Protein AF-A0A967FH76-F1 (afdb_monomer_lite)

Structure (mmCIF, N/CA/C/O backbone):
data_AF-A0A967FH76-F1
#
_entry.id   AF-A0A967FH76-F1
#
loop_
_atom_site.group_PDB
_atom_site.id
_atom_site.type_symbol
_atom_site.label_atom_id
_atom_site.label_alt_id
_atom_site.label_comp_id
_atom_site.label_asym_id
_atom_site.label_entity_id
_atom_site.label_seq_id
_atom_site.pdbx_PDB_ins_code
_atom_site.Cartn_x
_atom_site.Cartn_y
_atom_site.Cartn_z
_atom_site.occupancy
_atom_site.B_iso_or_equiv
_atom_site.auth_seq_id
_atom_site.auth_comp_id
_atom_site.auth_asym_id
_atom_site.auth_atom_id
_atom_site.pdbx_PDB_model_num
ATOM 1 N N . PRO A 1 1 ? 7.058 -5.211 -21.746 1.00 68.75 1 PRO A N 1
ATOM 2 C CA . PRO A 1 1 ? 7.676 -5.569 -20.454 1.00 68.75 1 PRO A CA 1
ATOM 3 C C . PRO A 1 1 ? 7.384 -4.515 -19.379 1.00 68.75 1 PRO A C 1
ATOM 5 O O . PRO A 1 1 ? 8.088 -3.511 -19.278 1.00 68.75 1 PRO A O 1
ATOM 8 N N . GLY A 1 2 ? 6.314 -4.743 -18.619 1.00 81.25 2 GLY A N 1
ATOM 9 C CA . GLY A 1 2 ? 5.939 -3.939 -17.452 1.00 81.25 2 GLY A CA 1
ATOM 10 C C . GLY A 1 2 ? 6.237 -4.677 -16.147 1.00 81.25 2 GLY A C 1
ATOM 11 O O . GLY A 1 2 ? 6.431 -5.894 -16.156 1.00 81.25 2 GLY A O 1
ATOM 12 N N . ALA A 1 3 ? 6.276 -3.947 -15.036 1.00 89.31 3 ALA A N 1
ATOM 13 C CA . ALA A 1 3 ? 6.292 -4.522 -13.697 1.00 89.31 3 ALA A CA 1
ATOM 14 C C . ALA A 1 3 ? 4.967 -4.212 -12.999 1.00 89.31 3 ALA A C 1
ATOM 16 O O . ALA A 1 3 ? 4.401 -3.136 -13.184 1.00 89.31 3 ALA A O 1
ATOM 17 N N . ALA A 1 4 ? 4.468 -5.170 -12.229 1.00 90.50 4 ALA A N 1
ATOM 18 C CA . ALA A 1 4 ? 3.241 -5.021 -11.462 1.00 90.50 4 ALA A CA 1
ATOM 19 C C . ALA A 1 4 ? 3.313 -5.866 -10.191 1.00 90.50 4 ALA A C 1
ATOM 21 O O . ALA A 1 4 ? 4.096 -6.816 -10.106 1.00 90.50 4 ALA A O 1
ATOM 22 N N . ILE A 1 5 ? 2.464 -5.540 -9.220 1.00 91.50 5 ILE A N 1
ATOM 23 C CA . ILE A 1 5 ? 2.251 -6.381 -8.043 1.00 91.50 5 ILE A CA 1
ATOM 24 C C . ILE A 1 5 ? 1.523 -7.649 -8.502 1.00 91.50 5 ILE A C 1
ATOM 26 O O . ILE A 1 5 ? 0.427 -7.584 -9.060 1.00 91.50 5 ILE A O 1
ATOM 30 N N . THR A 1 6 ? 2.152 -8.805 -8.311 1.00 91.50 6 THR A N 1
ATOM 31 C CA . THR A 1 6 ? 1.652 -10.112 -8.760 1.00 91.50 6 THR A CA 1
ATOM 32 C C . THR A 1 6 ? 1.004 -10.909 -7.642 1.00 91.50 6 THR A C 1
ATOM 34 O O . THR A 1 6 ? 0.186 -11.790 -7.907 1.00 91.50 6 THR A O 1
ATOM 37 N N . SER A 1 7 ? 1.367 -10.649 -6.390 1.00 90.50 7 SER A N 1
ATOM 38 C CA . SER A 1 7 ? 0.788 -11.335 -5.2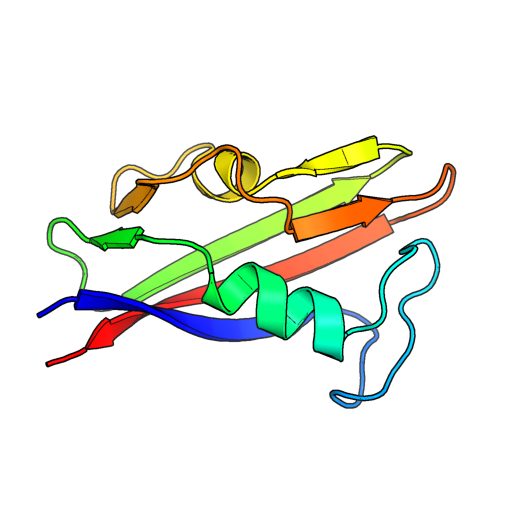38 1.00 90.50 7 SER A CA 1
ATOM 39 C C . SER A 1 7 ? 0.845 -10.457 -4.004 1.00 90.50 7 SER A C 1
ATOM 41 O O . SER A 1 7 ? 1.756 -9.647 -3.850 1.00 90.50 7 SER A O 1
ATOM 43 N N . ILE A 1 8 ? -0.126 -10.660 -3.122 1.00 91.06 8 ILE A N 1
ATOM 44 C CA . ILE A 1 8 ? -0.195 -10.022 -1.815 1.00 91.06 8 ILE A CA 1
ATOM 45 C C . ILE A 1 8 ? -0.443 -11.102 -0.768 1.00 91.06 8 ILE A C 1
ATOM 47 O O . ILE A 1 8 ? -1.136 -12.088 -1.029 1.00 91.06 8 ILE A O 1
ATOM 51 N N . LYS A 1 9 ? 0.113 -10.913 0.416 1.00 90.06 9 LYS A N 1
ATOM 52 C CA . LYS A 1 9 ? -0.147 -11.723 1.596 1.00 90.06 9 LYS A CA 1
ATOM 53 C C . LYS A 1 9 ? -0.333 -10.769 2.762 1.00 90.06 9 LYS A C 1
ATOM 55 O O . LYS A 1 9 ? 0.471 -9.866 2.944 1.00 90.06 9 LYS A O 1
ATOM 60 N N . ILE A 1 10 ? -1.400 -10.960 3.523 1.00 89.62 10 ILE A N 1
ATOM 61 C CA . ILE A 1 10 ? -1.721 -10.124 4.676 1.00 89.62 10 ILE A CA 1
ATOM 62 C C . ILE A 1 10 ? -1.938 -11.042 5.862 1.00 89.62 10 ILE A C 1
ATOM 64 O O . ILE A 1 10 ? -2.643 -12.050 5.751 1.00 89.62 10 ILE A O 1
ATOM 68 N N . ASP A 1 11 ? -1.339 -10.693 6.989 1.00 87.75 11 ASP A N 1
ATOM 69 C CA . ASP A 1 11 ? -1.476 -11.491 8.194 1.00 87.75 11 ASP A CA 1
ATOM 70 C C . ASP A 1 11 ? -2.888 -11.370 8.779 1.00 87.75 11 ASP A C 1
ATOM 72 O O . ASP A 1 11 ? -3.508 -10.308 8.802 1.00 87.75 11 ASP A O 1
ATOM 76 N N . GLY A 1 12 ? -3.430 -12.502 9.229 1.00 81.19 12 GLY A N 1
ATOM 77 C CA . GLY A 1 12 ? -4.771 -12.565 9.814 1.00 81.19 12 GLY A CA 1
ATOM 78 C C . GLY A 1 12 ? -5.930 -12.541 8.812 1.00 81.19 12 GLY A C 1
ATOM 79 O O . GLY A 1 12 ? -7.081 -12.630 9.240 1.00 81.19 12 GLY A O 1
ATOM 80 N N . VAL A 1 13 ? -5.668 -12.488 7.500 1.00 82.19 13 VAL A N 1
ATOM 81 C CA . VAL A 1 13 ? -6.713 -12.536 6.466 1.00 82.19 13 VAL A CA 1
ATOM 82 C C . VAL A 1 13 ? -6.795 -13.920 5.829 1.00 82.19 13 VAL A C 1
ATOM 84 O O . VAL A 1 13 ? -5.816 -14.432 5.292 1.00 82.19 13 VAL A O 1
ATOM 87 N N . GLN A 1 14 ? -7.982 -14.530 5.876 1.00 76.00 14 GLN A N 1
ATOM 88 C CA . GLN A 1 14 ? -8.215 -15.863 5.306 1.00 76.00 14 GLN A CA 1
ATOM 89 C C . GLN A 1 14 ? -8.648 -15.823 3.839 1.00 76.00 14 GLN A C 1
ATOM 91 O O . GLN A 1 14 ? -8.329 -16.740 3.086 1.00 76.00 14 GLN A O 1
ATOM 96 N N . HIS A 1 15 ? -9.392 -14.793 3.430 1.00 77.31 15 HIS A N 1
ATOM 97 C CA . HIS A 1 15 ? -9.921 -14.680 2.075 1.00 77.31 15 HIS A CA 1
ATOM 98 C C . HIS A 1 15 ? -10.064 -13.219 1.632 1.00 77.31 15 HIS A C 1
ATOM 100 O O . HIS A 1 15 ? -10.175 -12.309 2.450 1.00 77.31 15 HIS A O 1
ATOM 106 N N . GLU A 1 16 ? -10.135 -13.002 0.319 1.00 68.00 16 GLU A N 1
ATOM 107 C CA . GLU A 1 16 ? -10.157 -11.683 -0.344 1.00 68.00 16 GLU A CA 1
ATOM 108 C C . GLU A 1 16 ? -11.348 -10.772 0.022 1.00 68.00 16 GLU A C 1
ATOM 110 O O . GLU A 1 16 ? -11.324 -9.573 -0.242 1.00 68.00 16 GLU A O 1
ATOM 115 N N . PHE A 1 17 ? -12.371 -11.329 0.674 1.00 73.06 17 PHE A N 1
ATOM 116 C CA . PHE A 1 17 ? -13.563 -10.612 1.146 1.00 73.06 17 PHE A CA 1
ATOM 117 C C . PHE A 1 17 ? -13.543 -10.274 2.646 1.00 73.06 17 PHE A C 1
ATOM 119 O O . PHE A 1 17 ? -14.565 -9.879 3.203 1.00 73.06 17 PHE A O 1
ATOM 126 N N . SER A 1 18 ? -12.426 -10.500 3.343 1.00 78.75 18 SER A N 1
ATOM 127 C CA . SER A 1 18 ? -12.332 -10.198 4.773 1.00 78.75 18 SER A CA 1
ATOM 128 C C . SER A 1 18 ? -12.113 -8.703 5.021 1.00 78.75 18 SER A C 1
ATOM 130 O O . SER A 1 18 ? -11.393 -8.027 4.288 1.00 78.75 18 SER A O 1
ATOM 132 N N . THR A 1 19 ? -12.685 -8.203 6.113 1.00 79.31 19 THR A N 1
ATOM 133 C CA . THR A 1 19 ? -12.344 -6.894 6.679 1.00 79.31 19 THR A CA 1
ATOM 134 C C . THR A 1 19 ? -11.124 -7.019 7.580 1.00 79.31 19 THR A C 1
ATOM 136 O O . THR A 1 19 ? -11.031 -7.970 8.361 1.00 79.31 19 THR A O 1
ATOM 139 N N . ILE A 1 20 ? -10.223 -6.044 7.523 1.00 83.12 20 ILE A N 1
ATOM 140 C CA . ILE A 1 20 ? -8.993 -6.037 8.316 1.00 83.12 20 ILE A CA 1
ATOM 141 C C . ILE A 1 20 ? -9.203 -5.101 9.498 1.00 83.12 20 ILE A C 1
ATOM 143 O O . ILE A 1 20 ? -9.582 -3.941 9.334 1.00 83.12 20 ILE A O 1
ATOM 147 N N . LYS A 1 21 ? -9.010 -5.609 10.715 1.00 83.56 21 LYS A N 1
ATOM 148 C CA . LYS A 1 21 ? -9.240 -4.814 11.920 1.00 83.56 21 LYS A CA 1
ATOM 149 C C . LYS A 1 21 ? -8.267 -3.633 11.943 1.00 83.56 21 LYS A C 1
ATOM 151 O O . LYS A 1 21 ? -7.061 -3.835 11.936 1.00 83.56 21 LYS A O 1
ATOM 156 N N . GLY A 1 22 ? -8.804 -2.418 12.012 1.00 85.81 22 GLY A N 1
ATOM 157 C CA . GLY A 1 22 ? -7.998 -1.197 12.038 1.00 85.81 22 GLY A CA 1
ATOM 158 C C . GLY A 1 22 ? -7.737 -0.575 10.665 1.00 85.81 22 GLY A C 1
ATOM 159 O O . GLY A 1 22 ? -7.152 0.497 10.626 1.00 85.81 22 GLY A O 1
ATOM 160 N N . VAL A 1 23 ? -8.216 -1.174 9.573 1.00 90.06 23 VAL A N 1
ATOM 161 C CA . VAL A 1 23 ? -8.174 -0.572 8.231 1.00 90.06 23 VAL A CA 1
ATOM 162 C C . VAL A 1 23 ? -9.564 -0.056 7.861 1.00 90.06 23 VAL A C 1
ATOM 164 O O . VAL A 1 23 ? -10.567 -0.686 8.203 1.00 90.06 23 VAL A O 1
ATOM 167 N N . VAL A 1 24 ? -9.635 1.108 7.214 1.00 90.50 24 VAL A N 1
ATOM 168 C CA . VAL A 1 24 ? -10.907 1.728 6.802 1.00 90.50 24 VAL A CA 1
ATOM 169 C C . VAL A 1 24 ? -11.487 1.037 5.566 1.00 90.50 24 VAL A C 1
ATOM 171 O O . VAL A 1 24 ? -12.694 0.814 5.482 1.00 90.50 24 VAL A O 1
ATOM 174 N N . GLU A 1 25 ? -10.633 0.698 4.607 1.00 89.31 25 GLU A N 1
ATOM 175 C CA . GLU A 1 25 ? -10.987 0.037 3.358 1.00 89.31 25 GLU A CA 1
ATOM 176 C C . GLU A 1 25 ? -11.135 -1.484 3.527 1.00 89.31 25 GLU A C 1
ATOM 178 O O . GLU A 1 25 ? -10.490 -2.117 4.367 1.00 89.31 25 GLU A O 1
ATOM 183 N N . ASP A 1 26 ? -11.969 -2.098 2.684 1.00 88.94 26 ASP A N 1
ATOM 184 C CA . ASP A 1 26 ? -12.017 -3.554 2.563 1.00 88.94 26 ASP A CA 1
ATOM 185 C C . ASP A 1 26 ? -10.830 -4.096 1.744 1.00 88.94 26 ASP A C 1
ATOM 187 O O . ASP A 1 26 ? -10.155 -3.372 1.005 1.00 88.94 26 ASP A O 1
ATOM 191 N N . LEU A 1 27 ? -10.560 -5.401 1.853 1.00 87.31 27 LEU A N 1
ATOM 192 C CA . LEU A 1 27 ? -9.437 -6.013 1.142 1.00 87.31 27 LEU A CA 1
ATOM 193 C C . LEU A 1 27 ? -9.562 -5.893 -0.390 1.00 87.31 27 LEU A C 1
ATOM 195 O O . LEU A 1 27 ? -8.554 -5.762 -1.084 1.00 87.31 27 LEU A O 1
ATOM 199 N N . SER A 1 28 ? -10.778 -5.879 -0.934 1.00 89.69 28 SER A N 1
ATOM 200 C CA . SER A 1 28 ? -10.993 -5.712 -2.376 1.00 89.69 28 SER A CA 1
ATOM 201 C C . SER A 1 28 ? -10.548 -4.328 -2.862 1.00 89.69 28 SER A C 1
ATOM 203 O O . SER A 1 28 ? -9.857 -4.223 -3.877 1.00 89.69 28 SER A O 1
ATOM 205 N N . ALA A 1 29 ? -10.871 -3.273 -2.119 1.00 90.94 29 ALA A N 1
ATOM 206 C CA . ALA A 1 29 ? -10.432 -1.911 -2.381 1.00 90.94 29 ALA A CA 1
ATOM 207 C C . ALA A 1 29 ? -8.908 -1.785 -2.265 1.00 90.94 29 ALA A C 1
ATOM 209 O O . ALA A 1 29 ? -8.281 -1.219 -3.159 1.00 90.94 29 ALA A O 1
ATOM 210 N N . ILE A 1 30 ? -8.294 -2.399 -1.248 1.00 91.25 30 ILE A N 1
ATOM 211 C CA . ILE A 1 30 ? -6.829 -2.437 -1.100 1.00 91.25 30 ILE A CA 1
ATOM 212 C C . ILE A 1 30 ? -6.180 -3.116 -2.315 1.00 91.25 30 ILE A C 1
ATOM 214 O O . ILE A 1 30 ? -5.224 -2.591 -2.886 1.00 91.25 30 ILE A O 1
ATOM 218 N N . ILE A 1 31 ? -6.720 -4.251 -2.775 1.00 91.25 31 ILE A N 1
ATOM 219 C CA . ILE A 1 31 ? -6.237 -4.942 -3.982 1.00 91.25 31 ILE A CA 1
ATOM 220 C C . ILE A 1 31 ? -6.344 -4.037 -5.217 1.00 91.25 31 ILE A C 1
ATOM 222 O O . ILE A 1 31 ? -5.416 -3.989 -6.028 1.00 91.25 31 ILE A O 1
ATOM 226 N N . LEU A 1 32 ? -7.460 -3.322 -5.388 1.00 93.00 32 LEU A N 1
ATOM 227 C CA . LEU A 1 32 ? -7.649 -2.395 -6.508 1.00 93.00 32 LEU A CA 1
ATOM 228 C C . LEU A 1 32 ? -6.675 -1.215 -6.447 1.00 93.00 32 LEU A C 1
ATOM 230 O O . LEU A 1 32 ? -6.129 -0.825 -7.478 1.00 93.00 32 LEU A O 1
ATOM 234 N N . ASN A 1 33 ? -6.413 -0.683 -5.258 1.00 94.00 33 ASN A N 1
ATOM 235 C CA . ASN A 1 33 ? -5.440 0.382 -5.043 1.00 94.00 33 ASN A CA 1
ATOM 236 C C . ASN A 1 33 ? -4.015 -0.081 -5.371 1.00 94.00 33 ASN A C 1
ATOM 238 O O . ASN A 1 33 ? -3.308 0.585 -6.126 1.00 94.00 33 ASN A O 1
ATOM 242 N N . LEU A 1 34 ? -3.627 -1.275 -4.919 1.00 92.50 34 LEU A N 1
ATOM 243 C CA . LEU A 1 34 ? -2.330 -1.880 -5.239 1.00 92.50 34 LEU A CA 1
ATOM 244 C C . LEU A 1 34 ? -2.158 -2.121 -6.748 1.00 92.50 34 LEU A C 1
ATOM 246 O O . LEU A 1 34 ? -1.072 -1.919 -7.286 1.00 92.50 34 LEU A O 1
ATOM 250 N N . LYS A 1 35 ? -3.229 -2.479 -7.469 1.00 91.88 35 LYS A N 1
ATOM 251 C CA . LYS A 1 35 ? -3.200 -2.614 -8.939 1.00 91.88 35 LYS A CA 1
ATOM 252 C C . LYS A 1 35 ? -2.985 -1.293 -9.682 1.00 91.88 35 LYS A C 1
ATOM 254 O O . LYS A 1 35 ? -2.563 -1.323 -10.836 1.00 91.88 35 LYS A O 1
ATOM 259 N N . GLN A 1 36 ? -3.286 -0.154 -9.061 1.00 93.19 36 GLN A N 1
ATOM 260 C CA . GLN A 1 36 ? -3.055 1.171 -9.646 1.00 93.19 36 GLN A CA 1
ATOM 261 C C . GLN A 1 36 ? -1.609 1.652 -9.467 1.00 93.19 36 GLN A C 1
ATOM 263 O O . GLN A 1 36 ? -1.199 2.619 -10.115 1.00 93.19 36 GLN A O 1
ATOM 268 N N . VAL A 1 37 ? -0.814 0.980 -8.629 1.00 93.06 37 VAL A N 1
ATOM 269 C CA . VAL A 1 37 ? 0.603 1.294 -8.441 1.00 93.06 37 VAL A CA 1
ATOM 270 C C . VAL A 1 37 ? 1.379 0.943 -9.709 1.00 93.06 37 VAL A C 1
ATOM 272 O O . VAL A 1 37 ? 1.380 -0.193 -10.186 1.00 93.06 37 VAL A O 1
ATOM 275 N N . LYS A 1 38 ? 2.061 1.940 -10.266 1.00 91.94 38 LYS A N 1
ATOM 276 C CA . LYS A 1 38 ? 2.909 1.822 -11.447 1.00 91.94 38 LYS A CA 1
ATOM 277 C C . LYS A 1 38 ? 4.343 1.631 -10.999 1.00 91.94 38 LYS A C 1
ATOM 279 O O . LYS A 1 38 ? 4.924 2.501 -10.354 1.00 91.94 38 LYS A O 1
ATOM 284 N N . ILE A 1 39 ? 4.910 0.497 -11.383 1.00 91.00 39 ILE A N 1
ATOM 285 C CA . ILE A 1 39 ? 6.237 0.078 -10.950 1.00 91.00 39 ILE A CA 1
ATOM 286 C C . ILE A 1 39 ? 7.131 -0.085 -12.174 1.00 91.00 39 ILE A C 1
ATOM 288 O O . ILE A 1 39 ? 6.719 -0.621 -13.208 1.00 91.00 39 ILE A O 1
ATOM 292 N N . ARG A 1 40 ? 8.381 0.349 -12.047 1.00 88.38 40 ARG A N 1
ATOM 293 C CA . ARG A 1 40 ? 9.465 0.052 -12.977 1.00 88.38 40 ARG A CA 1
ATOM 294 C C . ARG A 1 40 ? 10.493 -0.817 -12.259 1.00 88.38 40 ARG A C 1
ATOM 296 O O . ARG A 1 40 ? 11.163 -0.349 -11.355 1.00 88.38 40 ARG A O 1
ATOM 303 N N . LEU A 1 41 ? 10.621 -2.079 -12.667 1.00 85.94 41 LEU A N 1
ATOM 304 C CA . LEU A 1 41 ? 11.711 -2.957 -12.225 1.00 85.94 41 LEU A CA 1
ATOM 305 C C . LEU A 1 41 ? 12.968 -2.680 -13.054 1.00 85.94 41 LEU A C 1
ATOM 307 O O . LEU A 1 41 ? 12.874 -2.594 -14.283 1.00 85.94 41 LEU A O 1
ATOM 311 N N . ASN A 1 42 ? 14.118 -2.594 -12.387 1.00 78.38 42 ASN A N 1
ATOM 312 C CA . ASN A 1 42 ? 15.407 -2.369 -13.036 1.00 78.38 42 ASN A CA 1
ATOM 313 C C . ASN A 1 42 ? 15.907 -3.665 -13.701 1.00 78.38 42 ASN A C 1
ATOM 315 O O . ASN A 1 42 ? 15.741 -3.836 -14.913 1.00 78.38 42 ASN A O 1
ATOM 319 N N . ASP A 1 43 ? 16.434 -4.607 -12.909 1.00 71.88 43 ASP A N 1
ATOM 320 C CA . ASP A 1 43 ? 17.027 -5.863 -13.412 1.00 71.88 43 ASP A CA 1
ATOM 321 C C . ASP A 1 43 ? 16.472 -7.142 -12.755 1.00 71.88 43 ASP A C 1
ATOM 323 O O . ASP A 1 43 ? 16.673 -8.253 -13.254 1.00 71.88 43 ASP A O 1
ATOM 327 N N . SER A 1 44 ? 15.698 -7.010 -11.677 1.00 69.94 44 SER A N 1
ATOM 328 C CA . SER A 1 44 ? 15.123 -8.153 -10.967 1.00 69.94 44 SER A CA 1
ATOM 329 C C . SER A 1 44 ? 13.908 -8.757 -11.684 1.00 69.94 44 SER A C 1
ATOM 331 O O . SER A 1 44 ? 13.052 -8.060 -12.238 1.00 69.94 44 SER A O 1
ATOM 333 N N . LYS A 1 45 ? 13.816 -10.098 -11.685 1.00 74.44 45 LYS A N 1
ATOM 334 C CA . LYS A 1 45 ? 12.640 -10.825 -12.214 1.00 74.44 45 LYS A CA 1
ATOM 335 C C . LYS A 1 45 ? 11.440 -10.731 -11.276 1.00 74.44 45 LYS A C 1
ATOM 337 O O . LYS A 1 45 ? 10.311 -10.615 -11.754 1.00 74.44 45 LYS A O 1
ATOM 342 N N . HIS A 1 46 ? 11.703 -10.812 -9.976 1.00 81.88 46 HIS A N 1
ATOM 343 C CA . HIS A 1 46 ? 10.720 -10.676 -8.914 1.00 81.88 46 HIS A CA 1
ATOM 344 C C . HIS A 1 46 ? 11.381 -9.991 -7.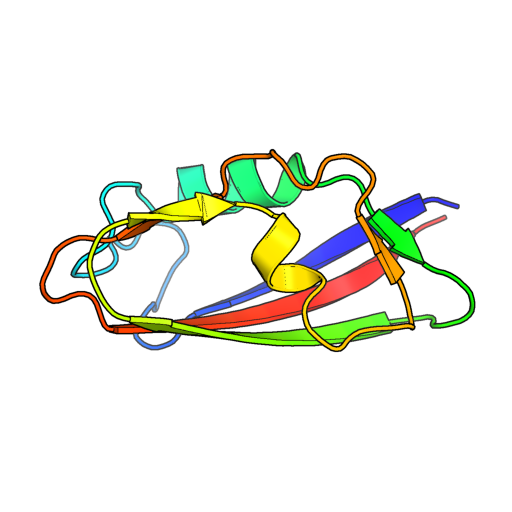724 1.00 81.88 46 HIS A C 1
ATOM 346 O O . HIS A 1 46 ? 12.538 -10.291 -7.442 1.00 81.88 46 HIS A O 1
ATOM 352 N N . GLU A 1 47 ? 10.639 -9.134 -7.037 1.00 87.69 47 GLU A N 1
ATOM 353 C CA . GLU A 1 47 ? 11.058 -8.497 -5.791 1.00 87.69 47 GLU A CA 1
ATOM 354 C C . GLU A 1 47 ? 9.971 -8.704 -4.741 1.00 87.69 47 GLU A C 1
ATOM 356 O O . GLU A 1 47 ? 8.778 -8.632 -5.048 1.00 87.69 47 GLU A O 1
ATOM 361 N N . LYS A 1 48 ? 10.376 -8.990 -3.505 1.00 89.44 48 LYS A N 1
ATOM 362 C CA . LYS A 1 48 ? 9.464 -9.166 -2.376 1.00 89.44 48 LYS A CA 1
ATOM 363 C C . LYS A 1 48 ? 9.627 -7.993 -1.421 1.00 89.44 48 LYS A C 1
ATOM 365 O O . LYS A 1 48 ? 10.738 -7.688 -1.005 1.00 89.44 48 LYS A O 1
ATOM 370 N N . VAL A 1 49 ? 8.515 -7.370 -1.060 1.00 90.56 49 VAL A N 1
ATOM 371 C CA . VAL A 1 49 ? 8.462 -6.232 -0.141 1.00 90.56 49 VAL A CA 1
ATOM 372 C C . VAL A 1 49 ? 7.650 -6.646 1.071 1.00 90.56 49 VAL A C 1
ATOM 374 O O . VAL A 1 49 ? 6.529 -7.130 0.922 1.00 90.56 49 VAL A O 1
ATOM 377 N N . SER A 1 50 ? 8.202 -6.460 2.263 1.00 90.44 50 SER A N 1
ATOM 378 C CA . SER A 1 50 ? 7.487 -6.673 3.520 1.00 90.44 50 SER A CA 1
ATOM 379 C C . SER A 1 50 ? 7.265 -5.323 4.183 1.00 90.44 50 SER A C 1
ATOM 381 O O . SER A 1 50 ? 8.200 -4.543 4.338 1.00 90.44 50 SER A O 1
ATOM 383 N N . LEU A 1 51 ? 6.019 -5.056 4.551 1.00 89.94 51 LEU A N 1
ATOM 384 C CA . LEU A 1 51 ? 5.569 -3.827 5.174 1.00 89.94 51 LEU A CA 1
ATOM 385 C C . LEU A 1 51 ? 4.972 -4.145 6.537 1.00 89.94 51 LEU A C 1
ATOM 387 O O . LEU A 1 51 ? 4.104 -5.012 6.657 1.00 89.94 51 LEU A O 1
ATOM 391 N N . HIS A 1 52 ? 5.405 -3.380 7.529 1.00 90.44 52 HIS A N 1
ATOM 392 C CA . HIS A 1 52 ? 4.774 -3.307 8.836 1.00 90.44 52 HIS A CA 1
ATOM 393 C C . HIS A 1 52 ? 4.346 -1.862 9.061 1.00 90.44 52 HIS A C 1
ATOM 395 O O . HIS A 1 52 ? 5.165 -0.947 8.953 1.00 90.44 52 HIS A O 1
ATOM 401 N N . LEU A 1 53 ? 3.050 -1.659 9.272 1.00 89.25 53 LEU A N 1
ATOM 402 C CA . LEU A 1 53 ? 2.436 -0.347 9.400 1.00 89.25 53 LEU A CA 1
ATOM 403 C C . LEU A 1 53 ? 1.648 -0.296 10.707 1.00 89.25 53 LEU A C 1
ATOM 405 O O . LEU A 1 53 ? 0.811 -1.161 10.969 1.00 89.25 53 LEU A O 1
ATOM 409 N N . GLU A 1 54 ? 1.905 0.740 11.499 1.00 88.62 54 GLU A N 1
ATOM 410 C CA . GLU A 1 54 ? 1.282 0.946 12.803 1.00 88.62 54 GLU A CA 1
ATOM 411 C C . GLU A 1 54 ? 0.785 2.385 12.947 1.00 88.62 54 GLU A C 1
ATOM 413 O O . GLU A 1 54 ? 1.418 3.334 12.476 1.00 88.62 54 GLU A O 1
ATOM 418 N N . GLY A 1 55 ? -0.325 2.536 13.666 1.00 86.25 55 GLY A N 1
ATOM 419 C CA . GLY A 1 55 ? -0.886 3.837 14.017 1.00 86.25 55 GLY A CA 1
ATOM 420 C C . GLY A 1 55 ? -1.762 4.462 12.926 1.00 86.25 55 GLY A C 1
ATOM 421 O O . GLY A 1 55 ? -1.894 3.924 11.826 1.00 86.25 55 GLY A O 1
ATOM 422 N N . PRO A 1 56 ? -2.415 5.592 13.242 1.00 91.81 56 PRO A N 1
ATOM 423 C CA . PRO A 1 56 ? -3.390 6.206 12.357 1.00 91.81 56 PRO A CA 1
ATOM 424 C C . PRO A 1 56 ? -2.724 6.954 11.203 1.00 91.81 56 PRO A C 1
ATOM 426 O O . PRO A 1 56 ? -1.758 7.694 11.402 1.00 91.81 56 PRO A O 1
ATOM 429 N N . GLY A 1 57 ? -3.291 6.840 10.003 1.00 92.12 57 GLY A N 1
ATOM 430 C CA . GLY A 1 57 ? -2.824 7.617 8.860 1.00 92.12 57 GLY A CA 1
ATOM 431 C C . GLY A 1 57 ? -3.207 7.050 7.502 1.00 92.12 57 GLY A C 1
ATOM 432 O O . GLY A 1 57 ? -3.553 5.879 7.356 1.00 92.12 57 GLY A O 1
ATOM 433 N N . GLU A 1 58 ? -3.128 7.915 6.496 1.00 93.81 58 GLU A N 1
ATOM 434 C CA . GLU A 1 58 ? -3.219 7.531 5.090 1.00 93.81 58 GLU A CA 1
ATOM 435 C C . GLU A 1 58 ? -1.885 6.911 4.653 1.00 93.81 58 GLU A C 1
ATOM 437 O O . GLU A 1 58 ? -0.827 7.528 4.794 1.00 93.81 58 GLU A O 1
ATOM 442 N N . ILE A 1 59 ? -1.933 5.697 4.112 1.00 94.25 59 ILE A N 1
ATOM 443 C CA . ILE A 1 59 ? -0.769 4.977 3.606 1.00 94.25 59 ILE A CA 1
ATOM 444 C C . ILE A 1 59 ? -0.763 5.067 2.084 1.00 94.25 59 ILE A C 1
ATOM 446 O O . ILE A 1 59 ? -1.706 4.645 1.409 1.00 94.25 59 ILE A O 1
ATOM 450 N N . LYS A 1 60 ? 0.340 5.580 1.542 1.00 94.75 60 LYS A N 1
ATOM 451 C CA . LYS A 1 60 ? 0.555 5.765 0.104 1.00 94.75 60 LYS A CA 1
ATOM 452 C C . LYS A 1 60 ? 1.590 4.796 -0.440 1.00 94.75 60 LYS A C 1
ATOM 454 O O . LYS A 1 60 ? 2.345 4.183 0.314 1.00 94.75 60 LYS A O 1
ATOM 459 N N . ALA A 1 61 ? 1.635 4.675 -1.763 1.00 92.88 61 ALA A N 1
ATOM 460 C CA . ALA A 1 61 ? 2.528 3.761 -2.456 1.00 92.88 61 ALA A CA 1
ATOM 461 C C . ALA A 1 61 ? 4.000 4.004 -2.121 1.00 92.88 61 ALA A C 1
ATOM 463 O O . ALA A 1 61 ? 4.746 3.034 -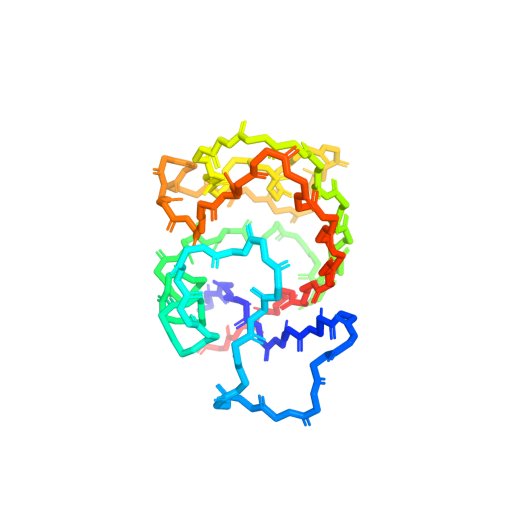2.070 1.00 92.88 61 ALA A O 1
ATOM 464 N N . GLU A 1 62 ? 4.401 5.243 -1.815 1.00 92.38 62 GLU A N 1
ATOM 465 C CA . GLU A 1 62 ? 5.765 5.597 -1.392 1.00 92.38 62 GLU A CA 1
ATOM 466 C C . GLU A 1 62 ? 6.338 4.684 -0.299 1.00 92.38 62 GLU A C 1
ATOM 468 O O . GLU A 1 62 ? 7.539 4.416 -0.293 1.00 92.38 62 GLU A O 1
ATOM 473 N N . VAL A 1 63 ? 5.486 4.129 0.571 1.00 90.19 63 VAL A N 1
ATOM 474 C CA . VAL A 1 63 ? 5.913 3.227 1.645 1.00 90.19 63 VAL A CA 1
ATOM 475 C C . VAL A 1 63 ? 6.582 1.954 1.116 1.00 90.19 63 VAL A C 1
ATOM 477 O O . VAL A 1 63 ? 7.461 1.409 1.777 1.00 90.19 63 VAL A O 1
ATOM 480 N N . LEU A 1 64 ? 6.220 1.511 -0.094 1.00 88.25 64 LEU A N 1
ATOM 481 C CA . LEU A 1 64 ? 6.827 0.363 -0.770 1.00 88.25 64 LEU A CA 1
ATOM 482 C C . LEU A 1 64 ? 8.255 0.657 -1.244 1.00 88.25 64 LEU A C 1
ATOM 484 O O . LEU A 1 64 ? 9.047 -0.263 -1.372 1.00 88.25 64 LEU A O 1
ATOM 488 N N . GLN A 1 65 ? 8.604 1.920 -1.508 1.00 85.50 65 GLN A N 1
ATOM 489 C CA . GLN A 1 65 ? 9.930 2.294 -2.014 1.00 85.50 65 GLN A CA 1
ATOM 490 C C . GLN A 1 65 ? 11.003 2.294 -0.912 1.00 85.50 65 GLN A C 1
ATOM 492 O O . GLN A 1 65 ? 12.198 2.236 -1.215 1.00 85.50 65 GLN A O 1
ATOM 497 N N . ASN A 1 66 ? 10.602 2.380 0.362 1.00 78.31 66 ASN A N 1
ATOM 498 C CA . ASN A 1 66 ? 11.516 2.559 1.488 1.00 78.31 66 ASN A CA 1
ATOM 499 C C . ASN A 1 66 ? 12.518 1.399 1.604 1.00 78.31 66 ASN A C 1
ATOM 501 O O . ASN A 1 66 ? 12.201 0.316 2.085 1.00 78.31 66 ASN A O 1
ATOM 505 N N . GLY A 1 67 ? 13.762 1.663 1.195 1.00 66.81 67 GLY A N 1
ATOM 506 C CA . GLY A 1 67 ? 14.875 0.717 1.295 1.00 66.81 67 GLY A CA 1
ATOM 507 C C . GLY A 1 67 ? 15.051 -0.217 0.096 1.00 66.81 67 GLY A C 1
ATOM 508 O O . GLY A 1 67 ? 15.913 -1.091 0.159 1.00 66.81 67 GLY A O 1
ATOM 509 N N . GLN A 1 68 ? 14.299 -0.034 -0.996 1.00 75.62 68 GLN A N 1
ATOM 510 C CA . GLN A 1 68 ? 14.402 -0.887 -2.185 1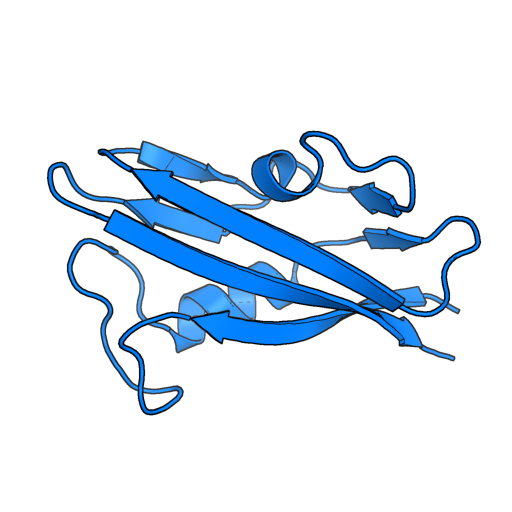.00 75.62 68 GLN A CA 1
ATOM 511 C C . GLN A 1 68 ? 14.997 -0.138 -3.379 1.00 75.62 68 GLN A C 1
ATOM 513 O O . GLN A 1 68 ? 14.503 0.910 -3.788 1.00 75.62 68 GLN A O 1
ATOM 518 N N . ALA A 1 69 ? 16.080 -0.692 -3.933 1.00 76.31 69 ALA A N 1
ATOM 519 C CA . ALA A 1 69 ? 16.772 -0.177 -5.121 1.00 76.31 69 ALA A CA 1
ATOM 520 C C . ALA A 1 69 ? 16.421 -0.958 -6.407 1.00 76.31 69 ALA A C 1
ATOM 522 O O . ALA A 1 69 ? 16.767 -0.547 -7.516 1.00 76.31 69 ALA A O 1
ATOM 523 N N . GLU A 1 70 ? 15.727 -2.089 -6.261 1.00 83.69 70 GLU A N 1
ATOM 524 C CA . GLU A 1 70 ? 15.421 -3.020 -7.353 1.00 83.69 70 GLU A CA 1
ATOM 525 C C . GLU A 1 70 ? 14.255 -2.557 -8.240 1.00 83.69 70 GLU A C 1
ATOM 527 O O . GLU A 1 70 ? 14.137 -2.977 -9.398 1.00 83.69 70 GLU A O 1
ATOM 532 N N . PHE A 1 71 ? 13.412 -1.656 -7.729 1.00 87.69 71 PHE A N 1
ATOM 533 C CA . PHE A 1 71 ? 12.342 -1.018 -8.487 1.00 87.69 71 PHE A CA 1
ATOM 534 C C . PHE A 1 71 ? 12.164 0.454 -8.126 1.00 87.69 71 PHE A C 1
ATOM 536 O O . PHE A 1 71 ? 12.617 0.920 -7.086 1.00 87.69 71 PHE A O 1
ATOM 543 N N . GLU A 1 72 ? 11.463 1.160 -9.003 1.00 88.69 72 GLU A N 1
ATOM 544 C CA . GLU A 1 72 ? 11.079 2.559 -8.878 1.00 88.69 72 GLU A CA 1
ATOM 545 C C . GLU A 1 72 ? 9.553 2.679 -9.001 1.00 88.69 72 GLU A C 1
ATOM 547 O O . GLU A 1 72 ? 8.943 2.150 -9.940 1.00 88.69 72 GLU A O 1
ATOM 552 N N . LEU A 1 73 ? 8.926 3.374 -8.055 1.00 91.31 73 LEU A N 1
ATOM 553 C CA . LEU A 1 73 ? 7.519 3.756 -8.123 1.00 91.31 73 LEU A CA 1
ATOM 554 C C . LEU A 1 73 ? 7.337 4.992 -9.001 1.00 91.31 73 LEU A C 1
ATOM 556 O O . LEU A 1 73 ? 7.967 6.023 -8.790 1.00 91.31 73 LEU A O 1
ATOM 560 N N . MET A 1 74 ? 6.417 4.913 -9.959 1.00 91.75 74 MET A N 1
ATOM 561 C CA . MET A 1 74 ? 6.118 6.022 -10.871 1.00 91.75 74 MET A CA 1
ATOM 562 C C . MET A 1 74 ? 4.953 6.911 -10.405 1.00 91.75 74 MET A C 1
ATOM 564 O O . MET A 1 74 ? 4.698 7.940 -11.024 1.00 91.75 74 MET A O 1
ATOM 568 N N . ASN A 1 75 ? 4.226 6.497 -9.367 1.00 94.50 75 ASN A N 1
ATOM 569 C CA . ASN A 1 75 ? 3.135 7.238 -8.723 1.00 94.50 75 ASN A CA 1
ATOM 570 C C . ASN A 1 75 ? 3.165 7.013 -7.197 1.00 94.50 75 ASN A C 1
ATOM 572 O O . ASN A 1 75 ? 2.277 6.348 -6.654 1.00 94.50 75 ASN A O 1
ATOM 576 N N . PRO A 1 76 ? 4.207 7.499 -6.494 1.00 92.31 76 PRO A N 1
ATOM 577 C CA . PRO A 1 76 ? 4.355 7.323 -5.045 1.00 92.31 76 PRO A CA 1
ATOM 578 C C . PRO A 1 76 ? 3.167 7.867 -4.233 1.00 92.31 76 PRO A C 1
ATOM 580 O O . PRO A 1 76 ? 2.880 7.368 -3.149 1.00 92.31 76 PRO A O 1
ATOM 583 N N . GLU A 1 77 ? 2.438 8.841 -4.771 1.00 94.19 77 GLU A N 1
ATOM 584 C CA . GLU A 1 77 ? 1.259 9.462 -4.172 1.00 94.19 77 GLU A CA 1
ATOM 585 C C . GLU A 1 77 ? -0.011 8.598 -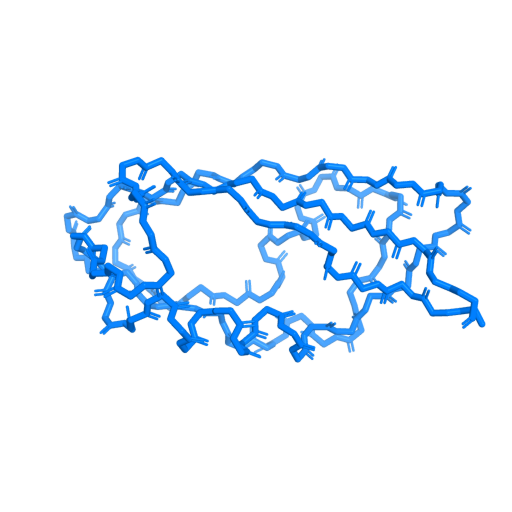4.208 1.00 94.19 77 GLU A C 1
ATOM 587 O O . GLU A 1 77 ? -1.025 8.987 -3.627 1.00 94.19 77 GLU A O 1
ATOM 592 N N . GLN A 1 78 ? 0.017 7.451 -4.895 1.00 94.81 78 GLN A N 1
ATOM 593 C CA . GLN A 1 78 ? -1.129 6.554 -5.006 1.00 94.81 78 GLN A CA 1
ATOM 594 C C . GLN A 1 78 ? -1.574 6.081 -3.620 1.00 94.81 78 GLN A C 1
ATOM 596 O O . GLN A 1 78 ? -0.818 5.417 -2.911 1.00 94.81 78 GLN A O 1
ATOM 601 N N . HIS A 1 79 ? -2.822 6.380 -3.265 1.00 94.75 79 HIS A N 1
ATOM 602 C CA . HIS A 1 79 ? -3.437 5.879 -2.039 1.00 94.75 79 HIS A CA 1
ATOM 603 C C . HIS A 1 79 ? -3.500 4.352 -2.048 1.00 94.75 79 HIS A C 1
ATOM 605 O O . HIS A 1 79 ? -3.911 3.767 -3.058 1.00 94.75 79 HIS A O 1
ATOM 611 N N . LEU A 1 80 ? -3.112 3.723 -0.936 1.00 93.31 80 LEU A N 1
ATOM 612 C CA . LEU A 1 80 ? -3.207 2.278 -0.734 1.00 93.31 80 LEU A CA 1
ATOM 613 C C . LEU A 1 80 ? -4.338 1.928 0.227 1.00 93.31 80 LEU A C 1
ATOM 615 O O . LEU A 1 80 ? -5.231 1.159 -0.137 1.00 93.31 80 LEU A O 1
ATOM 619 N N . LEU A 1 81 ? -4.275 2.466 1.444 1.00 93.56 81 LEU A N 1
ATOM 620 C CA . LEU A 1 81 ? -5.197 2.176 2.539 1.00 93.56 81 LEU A CA 1
ATOM 621 C C . LEU A 1 81 ? -5.054 3.212 3.656 1.00 93.56 81 LEU A C 1
ATOM 623 O O . LEU A 1 81 ? -4.055 3.921 3.729 1.00 93.56 81 LEU A O 1
ATOM 627 N N . THR A 1 82 ? -6.028 3.265 4.553 1.00 94.25 82 THR A N 1
ATOM 628 C CA . THR A 1 82 ? -6.047 4.154 5.713 1.00 94.25 82 THR A CA 1
ATOM 629 C C . THR A 1 82 ? -6.109 3.331 6.991 1.00 94.25 82 THR A C 1
ATOM 631 O O . THR A 1 82 ? -6.975 2.466 7.150 1.00 94.25 82 THR A O 1
ATOM 634 N N . LEU A 1 83 ? -5.198 3.615 7.917 1.00 93.19 83 LEU A N 1
ATOM 635 C CA . LEU A 1 83 ? -5.126 2.983 9.228 1.00 93.19 83 LEU A CA 1
ATOM 636 C C . LEU A 1 83 ? -5.803 3.840 10.300 1.00 93.19 83 LEU A C 1
ATOM 638 O O . LEU A 1 83 ? -5.707 5.068 10.292 1.00 93.19 83 LEU A O 1
ATOM 642 N N . ASN A 1 84 ? -6.460 3.172 11.244 1.00 91.00 84 ASN A N 1
ATOM 643 C CA . ASN A 1 84 ? -7.034 3.761 12.453 1.00 91.00 84 ASN A CA 1
ATOM 644 C C . ASN A 1 84 ? -6.033 3.722 13.624 1.00 91.00 84 ASN A C 1
ATOM 646 O O . ASN A 1 84 ? -5.039 3.002 13.580 1.00 91.00 84 ASN A O 1
ATOM 650 N N . ASP A 1 85 ? -6.346 4.418 14.723 1.00 84.00 85 ASP A N 1
ATOM 651 C CA . ASP A 1 85 ? -5.437 4.637 15.868 1.00 84.00 85 ASP A CA 1
ATOM 652 C C . ASP A 1 85 ? -4.811 3.371 16.484 1.00 84.00 85 ASP A C 1
ATOM 654 O O . ASP A 1 85 ? -3.726 3.434 17.051 1.00 84.00 85 ASP A O 1
ATOM 658 N N . ASN A 1 86 ? -5.484 2.220 16.385 1.00 80.25 86 ASN A N 1
ATOM 659 C CA . ASN A 1 86 ? -5.044 0.941 16.959 1.00 80.25 86 ASN A CA 1
ATOM 660 C C . ASN A 1 86 ? -4.826 -0.144 15.890 1.00 80.25 86 ASN A C 1
ATOM 662 O O . ASN A 1 86 ? -5.092 -1.323 16.142 1.00 80.25 86 ASN A O 1
ATOM 666 N N . ALA A 1 87 ? -4.448 0.247 14.674 1.00 85.00 87 ALA A N 1
ATOM 667 C CA . ALA A 1 87 ? -4.151 -0.699 13.610 1.00 85.00 87 ALA A CA 1
ATOM 668 C C . ALA A 1 87 ? -2.706 -1.206 13.714 1.00 85.00 87 ALA A C 1
ATOM 670 O O . ALA A 1 87 ? -1.778 -0.410 13.842 1.00 85.00 87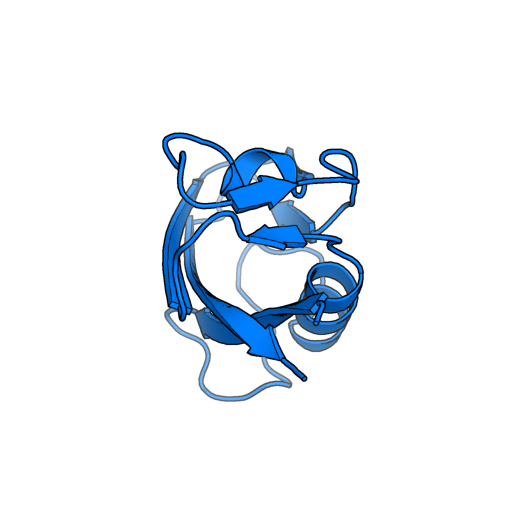 ALA A O 1
ATOM 671 N N . ASP A 1 88 ? -2.548 -2.525 13.626 1.00 85.75 88 ASP A N 1
ATOM 672 C CA . ASP A 1 88 ? -1.274 -3.213 13.411 1.00 85.75 88 ASP A CA 1
ATOM 673 C C . ASP A 1 88 ? -1.435 -4.036 12.132 1.00 85.75 88 ASP A C 1
ATOM 675 O O . ASP A 1 88 ? -2.235 -4.978 12.076 1.00 85.75 88 ASP A O 1
ATOM 679 N N . PHE A 1 89 ? -0.767 -3.599 11.067 1.00 88.38 89 PHE A N 1
ATOM 680 C CA . PHE A 1 89 ? -0.963 -4.118 9.724 1.00 88.38 89 PHE A CA 1
ATOM 681 C C . PHE A 1 89 ? 0.345 -4.649 9.153 1.00 88.38 89 PHE A C 1
ATOM 683 O O . PHE A 1 89 ? 1.292 -3.902 8.904 1.00 88.38 89 PHE A O 1
ATOM 690 N N . ASN A 1 90 ? 0.360 -5.952 8.884 1.00 90.62 90 ASN A N 1
ATOM 691 C CA . ASN A 1 90 ? 1.491 -6.648 8.291 1.00 90.62 90 ASN A CA 1
ATOM 692 C C . ASN A 1 90 ? 1.097 -7.184 6.917 1.00 90.62 90 ASN A C 1
ATOM 694 O O . ASN A 1 90 ? 0.138 -7.953 6.776 1.00 90.62 90 ASN A O 1
ATOM 698 N N . MET A 1 91 ? 1.842 -6.764 5.897 1.00 91.00 91 MET A N 1
ATOM 699 C CA . MET A 1 91 ? 1.619 -7.156 4.513 1.00 91.00 91 MET A CA 1
ATOM 700 C C . MET A 1 91 ? 2.937 -7.491 3.834 1.00 91.00 91 MET A C 1
ATOM 702 O O . MET A 1 91 ? 3.956 -6.834 4.009 1.00 91.00 91 MET A O 1
ATOM 706 N N . GLU A 1 92 ? 2.889 -8.493 2.978 1.00 91.81 92 GLU A N 1
ATOM 707 C CA . GLU A 1 92 ? 3.947 -8.832 2.054 1.00 91.81 92 GLU A CA 1
ATOM 708 C C . GLU A 1 92 ? 3.409 -8.741 0.631 1.00 91.81 92 GLU A C 1
ATOM 710 O O . GLU A 1 92 ? 2.356 -9.297 0.315 1.00 91.81 92 GLU A O 1
ATOM 715 N N . VAL A 1 93 ? 4.129 -8.046 -0.240 1.00 92.31 93 VAL A N 1
ATOM 716 C CA . VAL A 1 93 ? 3.790 -7.944 -1.656 1.00 92.31 93 VAL A CA 1
ATOM 717 C C . VAL A 1 93 ? 4.921 -8.495 -2.507 1.00 92.31 93 VAL A C 1
ATOM 719 O O . VAL A 1 93 ? 6.101 -8.316 -2.211 1.00 92.31 93 VAL A O 1
ATOM 722 N N . MET A 1 94 ? 4.555 -9.183 -3.582 1.00 91.12 94 MET A N 1
ATOM 723 C CA . MET A 1 94 ? 5.491 -9.618 -4.609 1.00 91.12 94 MET A CA 1
ATOM 724 C C . MET A 1 94 ? 5.268 -8.789 -5.862 1.00 91.12 94 MET A C 1
ATOM 726 O O . MET A 1 94 ? 4.150 -8.687 -6.365 1.00 91.12 94 MET A O 1
ATOM 730 N N . ILE A 1 95 ? 6.347 -8.215 -6.370 1.00 91.06 95 ILE A N 1
ATOM 731 C CA . ILE A 1 95 ? 6.396 -7.470 -7.619 1.00 91.06 95 ILE A CA 1
ATOM 732 C C . ILE A 1 95 ? 7.046 -8.386 -8.646 1.00 91.06 95 ILE A C 1
ATOM 734 O O . ILE A 1 95 ? 8.096 -8.969 -8.391 1.00 91.06 95 ILE A O 1
ATOM 738 N N . GLY A 1 96 ? 6.429 -8.526 -9.813 1.00 88.81 96 GLY A N 1
ATOM 739 C CA . GLY A 1 96 ? 6.936 -9.364 -10.893 1.00 88.81 96 GLY A CA 1
ATOM 740 C C . GLY A 1 96 ? 6.965 -8.628 -12.221 1.00 88.81 96 GLY A C 1
ATOM 741 O O . GLY A 1 96 ? 6.174 -7.713 -12.470 1.00 88.81 96 GLY A O 1
ATOM 742 N N . ARG A 1 97 ? 7.877 -9.049 -13.100 1.00 86.81 97 ARG A N 1
ATOM 743 C CA . ARG A 1 97 ? 7.961 -8.534 -14.469 1.00 86.81 97 ARG A CA 1
ATOM 744 C C . ARG A 1 97 ? 7.116 -9.384 -15.420 1.00 86.81 97 ARG A C 1
ATOM 746 O O . ARG A 1 97 ? 7.377 -10.571 -15.605 1.00 86.81 97 ARG A O 1
ATOM 753 N N . GLY A 1 98 ? 6.126 -8.757 -16.052 1.00 77.44 98 GLY A N 1
ATOM 754 C CA . GLY A 1 98 ? 5.292 -9.350 -17.099 1.00 77.44 98 GLY A CA 1
ATOM 755 C C . GLY A 1 98 ? 5.829 -9.066 -18.506 1.00 77.44 98 GLY A C 1
ATOM 756 O O . GLY A 1 98 ? 6.608 -8.127 -18.712 1.00 77.44 98 GLY A O 1
ATOM 757 N N . ARG A 1 99 ? 5.419 -9.881 -19.486 1.00 64.31 99 ARG A N 1
ATOM 758 C CA . ARG A 1 99 ? 5.708 -9.645 -20.910 1.00 64.31 99 ARG A CA 1
ATOM 759 C C . ARG A 1 99 ? 4.810 -8.557 -21.479 1.00 64.31 99 ARG A C 1
ATOM 761 O O . ARG A 1 99 ? 3.583 -8.711 -21.341 1.00 64.31 99 ARG A O 1
#

pLDDT: mean 87.01, std 7.06, range [64.31, 94.81]

Radius of gyration: 13.14 Å; chains: 1; bounding box: 31×25×38 Å

Foldseek 3Di:
DFKAFPDKDKPPDDDQQDAAPFWPDGSVQLVVLRRPWGKDFDPDQKDKFKDWDAAWDWQFQLRRVVPDPRMDTPCRRRTRTTGHGGDTIIMMIMMGDDD

Sequence (99 aa):
PGAAITSIKIDGVQHEFSTIKGVVEDLSAIILNLKQVKIRLNDSKHEKVSLHLEGPGEIKAEVLQNGQAEFELMNPEQHLLTLNDNADFNMEVMIGRGR

Secondary structure (DSSP, 8-state):
-EEEEEEEEETT--STTPPPTTBSS-HHHHHHHHHH--EEESS-SEEEEEEEEESSEEEEGGGGGTT--SEEES-TT-EEEEE-TT-EEEEEEEEEEE-